Protein AF-A0A8X7SFR4-F1 (afdb_monomer_lite)

Structure (mmCIF, N/CA/C/O backbone):
data_AF-A0A8X7SFR4-F1
#
_entry.id   AF-A0A8X7SFR4-F1
#
loop_
_atom_site.group_PDB
_atom_site.id
_atom_site.type_symbol
_atom_site.label_atom_id
_atom_site.label_alt_id
_atom_site.label_comp_id
_atom_site.label_asym_id
_atom_site.label_entity_id
_atom_site.label_seq_id
_atom_site.pdbx_PDB_ins_code
_atom_site.Cartn_x
_atom_site.Cartn_y
_atom_site.Cartn_z
_atom_site.occupancy
_atom_site.B_iso_or_equiv
_atom_site.auth_seq_id
_atom_site.auth_comp_id
_atom_site.auth_asym_id
_atom_site.auth_atom_id
_atom_site.pdbx_PDB_model_num
ATOM 1 N N . MET A 1 1 ? 8.638 -1.347 -27.113 1.00 60.44 1 MET A N 1
ATOM 2 C CA . MET A 1 1 ? 7.341 -1.446 -26.407 1.00 60.44 1 MET A CA 1
ATOM 3 C C . MET A 1 1 ? 7.424 -2.070 -25.008 1.00 60.44 1 MET A C 1
ATOM 5 O O . MET A 1 1 ? 7.385 -1.303 -24.060 1.00 60.44 1 MET A O 1
ATOM 9 N N . VAL A 1 2 ? 7.580 -3.393 -24.808 1.00 64.50 2 VAL A N 1
ATOM 10 C CA . VAL A 1 2 ? 7.597 -3.980 -23.433 1.00 64.50 2 VAL A CA 1
ATOM 11 C C . VAL A 1 2 ? 8.823 -3.545 -22.612 1.00 64.50 2 VAL A C 1
ATOM 13 O O . VAL A 1 2 ? 8.697 -3.219 -21.434 1.00 64.50 2 VAL A O 1
ATOM 16 N N . PHE A 1 3 ? 9.999 -3.477 -23.242 1.00 70.94 3 PHE A N 1
ATOM 17 C CA . PHE A 1 3 ? 11.233 -3.029 -22.586 1.00 70.94 3 PHE A CA 1
ATOM 18 C C . PHE A 1 3 ? 11.192 -1.551 -22.170 1.00 70.94 3 PHE A C 1
ATOM 20 O O . PHE A 1 3 ? 11.629 -1.218 -21.075 1.00 70.94 3 PHE A O 1
ATOM 27 N N . GLU A 1 4 ? 10.613 -0.681 -23.000 1.00 79.00 4 GLU A N 1
ATOM 28 C CA . GLU A 1 4 ? 10.466 0.749 -22.687 1.00 79.00 4 GLU A CA 1
ATOM 29 C C . GLU A 1 4 ? 9.513 0.964 -21.512 1.00 79.00 4 GLU A C 1
ATOM 31 O O . GLU A 1 4 ? 9.818 1.739 -20.614 1.00 79.00 4 GLU A O 1
ATOM 36 N N . HIS A 1 5 ? 8.393 0.234 -21.470 1.00 81.62 5 HIS A N 1
ATOM 37 C CA . HIS A 1 5 ? 7.454 0.319 -20.352 1.00 81.62 5 HIS A CA 1
ATOM 38 C C . HIS A 1 5 ? 8.096 -0.126 -19.031 1.00 81.62 5 HIS A C 1
ATOM 40 O O . HIS A 1 5 ? 7.887 0.506 -17.998 1.00 81.62 5 HIS A O 1
ATOM 46 N N . LYS A 1 6 ? 8.900 -1.198 -19.058 1.00 88.94 6 LYS A N 1
ATOM 47 C CA . LYS A 1 6 ? 9.616 -1.674 -17.869 1.00 88.94 6 LYS A CA 1
ATOM 48 C C . LYS A 1 6 ? 10.636 -0.644 -17.378 1.00 88.94 6 LYS A C 1
ATOM 50 O O . LYS A 1 6 ? 10.629 -0.318 -16.198 1.00 88.94 6 LYS A O 1
ATOM 55 N N . TYR A 1 7 ? 11.440 -0.095 -18.286 1.00 93.62 7 TYR A N 1
ATOM 56 C CA . TYR A 1 7 ? 12.426 0.933 -17.955 1.00 93.62 7 TYR A CA 1
ATOM 57 C C . TYR A 1 7 ? 11.780 2.197 -17.368 1.00 93.62 7 TYR A C 1
ATOM 59 O O . TYR A 1 7 ? 12.231 2.714 -16.350 1.00 93.62 7 TYR A O 1
ATOM 67 N N . LEU A 1 8 ? 10.687 2.678 -17.970 1.00 94.56 8 LEU A N 1
ATOM 68 C CA . LEU A 1 8 ? 9.964 3.844 -17.459 1.00 94.56 8 LEU A CA 1
ATOM 69 C C . LEU A 1 8 ? 9.376 3.586 -16.068 1.00 94.56 8 LEU A C 1
ATOM 71 O O . LEU A 1 8 ? 9.453 4.458 -15.208 1.00 94.56 8 LEU A O 1
ATOM 75 N N . MET A 1 9 ? 8.828 2.391 -15.831 1.00 95.69 9 MET A N 1
ATOM 76 C CA . MET A 1 9 ? 8.337 2.007 -14.508 1.00 95.69 9 MET A CA 1
ATOM 77 C C . MET A 1 9 ? 9.465 2.000 -13.470 1.00 95.69 9 MET A C 1
ATOM 79 O O . MET A 1 9 ? 9.296 2.568 -12.395 1.00 95.69 9 MET A O 1
ATOM 83 N N . GLU A 1 10 ? 10.616 1.405 -13.792 1.00 96.06 10 GLU A N 1
ATOM 84 C CA . GLU A 1 10 ? 11.795 1.394 -12.914 1.00 96.06 10 GLU A CA 1
ATOM 85 C C . GLU A 1 10 ? 12.229 2.822 -12.560 1.00 96.06 10 GLU A C 1
ATOM 87 O O . GLU A 1 10 ? 12.342 3.149 -11.379 1.00 96.06 10 GLU A O 1
ATOM 92 N N . LEU A 1 11 ? 12.331 3.710 -13.553 1.00 97.31 11 LEU A N 1
ATOM 93 C CA . LEU A 1 11 ? 12.674 5.115 -13.331 1.00 97.31 11 LEU A CA 1
ATOM 94 C C . LEU A 1 11 ? 11.644 5.835 -12.443 1.00 97.31 11 LEU A C 1
ATOM 96 O O . LEU A 1 11 ? 12.010 6.624 -11.570 1.00 97.31 11 LEU A O 1
ATOM 100 N N . CYS A 1 12 ? 10.349 5.575 -12.635 1.00 97.94 12 CYS A N 1
ATOM 101 C CA . CYS A 1 12 ? 9.305 6.136 -11.779 1.00 97.94 12 CYS A CA 1
ATOM 102 C C . CYS A 1 12 ? 9.419 5.643 -10.328 1.00 97.94 12 CYS A C 1
ATOM 104 O O . CYS A 1 12 ? 9.246 6.448 -9.411 1.00 97.94 12 CYS A O 1
ATOM 106 N N . LEU A 1 13 ? 9.722 4.359 -10.111 1.00 97.88 13 LEU A N 1
ATOM 107 C CA . LEU A 1 13 ? 9.921 3.792 -8.774 1.00 97.88 13 LEU A CA 1
ATOM 108 C C . LEU A 1 13 ? 11.170 4.377 -8.094 1.00 97.88 13 LEU A C 1
ATOM 110 O O . LEU A 1 13 ? 11.098 4.764 -6.932 1.00 97.88 13 LEU A O 1
ATOM 114 N N . GLU A 1 14 ? 12.285 4.521 -8.815 1.00 97.44 14 GLU A N 1
ATOM 115 C CA . GLU A 1 14 ? 13.517 5.148 -8.301 1.00 97.44 14 GLU A CA 1
ATOM 116 C C . GLU A 1 14 ? 13.294 6.601 -7.859 1.00 97.44 14 GLU A C 1
ATOM 118 O O . GLU A 1 14 ? 13.869 7.063 -6.873 1.00 97.44 14 GLU A O 1
ATOM 123 N N . ASN A 1 15 ? 12.402 7.314 -8.551 1.00 97.31 15 ASN A N 1
ATOM 124 C CA . ASN A 1 15 ? 12.025 8.688 -8.230 1.00 97.31 15 ASN A CA 1
ATOM 125 C C . ASN A 1 15 ? 10.847 8.781 -7.239 1.00 97.31 15 ASN A C 1
ATOM 127 O O . ASN A 1 15 ? 10.262 9.853 -7.084 1.00 97.31 15 ASN A O 1
ATOM 131 N N . ASN A 1 16 ? 10.496 7.684 -6.555 1.00 97.25 16 ASN A N 1
ATOM 132 C CA . ASN A 1 16 ? 9.407 7.607 -5.575 1.00 97.25 16 ASN A CA 1
ATOM 133 C C . ASN A 1 16 ? 8.055 8.117 -6.105 1.00 97.25 16 ASN A C 1
ATOM 135 O O . ASN A 1 16 ? 7.268 8.715 -5.364 1.00 97.25 16 ASN A O 1
ATOM 139 N N . ASN A 1 17 ? 7.761 7.894 -7.391 1.00 98.38 17 ASN A N 1
ATOM 140 C CA . ASN A 1 17 ? 6.480 8.287 -7.959 1.00 98.38 17 ASN A CA 1
ATOM 141 C C . ASN A 1 17 ? 5.336 7.540 -7.233 1.00 98.38 17 ASN A C 1
ATOM 143 O O . ASN A 1 17 ? 5.302 6.303 -7.244 1.00 98.38 17 ASN A O 1
ATOM 147 N N . PRO A 1 18 ? 4.373 8.257 -6.625 1.00 98.12 18 PRO A N 1
ATOM 148 C CA . PRO A 1 18 ? 3.368 7.622 -5.776 1.00 98.12 18 PRO A CA 1
ATOM 149 C C . PRO A 1 18 ? 2.421 6.685 -6.537 1.00 98.12 18 PRO A C 1
ATOM 151 O O . PRO A 1 18 ? 2.006 5.653 -6.008 1.00 98.12 18 PRO A O 1
ATOM 154 N N . GLU A 1 19 ? 2.084 7.016 -7.782 1.00 98.25 19 GLU A N 1
ATOM 155 C CA . GLU A 1 19 ? 1.202 6.209 -8.626 1.00 98.25 19 GLU A CA 1
ATOM 156 C C . GLU A 1 19 ? 1.909 4.948 -9.143 1.00 98.25 19 GLU A C 1
ATOM 158 O O . GLU A 1 19 ? 1.325 3.865 -9.120 1.00 98.25 19 GLU A O 1
ATOM 163 N N . ALA A 1 20 ? 3.188 5.049 -9.513 1.00 98.31 20 ALA A N 1
ATOM 164 C CA . ALA A 1 20 ? 4.002 3.896 -9.896 1.00 98.31 20 ALA A CA 1
ATOM 165 C C . ALA A 1 20 ? 4.110 2.880 -8.753 1.00 98.31 20 ALA A C 1
ATOM 167 O O . ALA A 1 20 ? 3.889 1.686 -8.951 1.00 98.31 20 ALA A O 1
ATOM 168 N N . HIS A 1 21 ? 4.350 3.357 -7.530 1.00 98.62 21 HIS A N 1
ATOM 169 C CA . HIS A 1 21 ? 4.341 2.511 -6.341 1.00 98.62 21 HIS A CA 1
ATOM 170 C C . HIS A 1 21 ? 2.975 1.862 -6.070 1.00 98.62 21 HIS A C 1
ATOM 172 O O . HIS A 1 21 ? 2.916 0.711 -5.645 1.00 98.62 21 HIS A O 1
ATOM 178 N N . TYR A 1 22 ? 1.865 2.549 -6.344 1.00 98.69 22 TYR A N 1
ATOM 179 C CA . TYR A 1 22 ? 0.536 1.938 -6.251 1.00 98.69 22 TYR A CA 1
ATOM 180 C C . TYR A 1 22 ? 0.359 0.788 -7.251 1.00 98.69 22 TYR A C 1
ATOM 182 O O . TYR A 1 22 ? -0.074 -0.301 -6.866 1.00 98.69 22 TYR A O 1
ATOM 190 N N . ILE A 1 23 ? 0.726 1.016 -8.515 1.00 98.06 23 ILE A N 1
ATOM 191 C CA . ILE A 1 23 ? 0.632 0.013 -9.584 1.00 98.06 23 ILE A CA 1
ATOM 192 C C . ILE A 1 23 ? 1.505 -1.200 -9.251 1.00 98.06 23 ILE A C 1
ATOM 194 O O . ILE A 1 23 ? 1.038 -2.338 -9.318 1.00 98.06 23 ILE A O 1
ATOM 198 N N . GLU A 1 24 ? 2.749 -0.972 -8.829 1.00 98.25 24 GLU A N 1
ATOM 199 C CA . GLU A 1 24 ? 3.652 -2.061 -8.463 1.00 98.25 24 GLU A CA 1
ATOM 200 C C . GLU A 1 24 ? 3.175 -2.801 -7.205 1.00 98.25 24 GLU A C 1
ATOM 202 O O . GLU A 1 24 ? 3.255 -4.027 -7.140 1.00 98.25 24 GLU A O 1
ATOM 207 N N . GLY A 1 25 ? 2.577 -2.098 -6.239 1.00 98.31 25 GLY A N 1
ATOM 208 C CA . GLY A 1 25 ? 1.929 -2.713 -5.081 1.00 98.31 25 GLY A CA 1
ATOM 209 C C . GLY A 1 25 ? 0.822 -3.701 -5.470 1.00 98.31 25 GLY A C 1
ATOM 210 O O . GLY A 1 25 ? 0.782 -4.821 -4.957 1.00 98.31 25 GLY A O 1
ATOM 211 N N . ILE A 1 26 ? -0.037 -3.331 -6.426 1.00 98.31 26 ILE A N 1
ATOM 212 C CA . ILE A 1 26 ? -1.067 -4.223 -6.990 1.00 98.31 26 ILE A CA 1
ATOM 213 C C . ILE A 1 26 ? -0.420 -5.425 -7.680 1.00 98.31 26 ILE A C 1
ATOM 215 O O . ILE A 1 26 ? -0.827 -6.563 -7.434 1.00 98.31 26 ILE A O 1
ATOM 219 N N . ASN A 1 27 ? 0.601 -5.190 -8.509 1.00 97.56 27 ASN A N 1
ATOM 220 C CA . ASN A 1 27 ? 1.315 -6.257 -9.207 1.00 97.56 27 ASN A CA 1
ATOM 221 C C . ASN A 1 27 ? 1.900 -7.277 -8.231 1.00 97.56 27 ASN A C 1
ATOM 223 O O . ASN A 1 27 ? 1.732 -8.485 -8.409 1.00 97.56 27 ASN A O 1
ATOM 227 N N . GLN A 1 28 ? 2.573 -6.805 -7.184 1.00 98.25 28 GLN A N 1
ATOM 228 C CA . GLN A 1 28 ? 3.176 -7.670 -6.178 1.00 98.25 28 GLN A CA 1
ATOM 229 C C . GLN A 1 28 ? 2.115 -8.462 -5.409 1.00 98.25 28 GLN A C 1
ATOM 231 O O . GLN A 1 28 ? 2.293 -9.661 -5.200 1.00 98.25 28 GLN A O 1
ATOM 236 N N . TYR A 1 29 ? 0.989 -7.840 -5.045 1.00 97.62 29 TYR A N 1
ATOM 237 C CA . TYR A 1 29 ? -0.049 -8.509 -4.262 1.00 97.62 29 TYR A CA 1
ATOM 238 C C . TYR A 1 29 ? -0.810 -9.564 -5.074 1.00 97.62 29 TYR A C 1
ATOM 240 O O . TYR A 1 29 ? -0.884 -10.719 -4.664 1.00 97.62 29 TYR A O 1
ATOM 248 N N . PHE A 1 30 ? -1.370 -9.179 -6.225 1.00 95.44 30 PHE A N 1
ATOM 249 C CA . PHE A 1 30 ? -2.328 -10.016 -6.955 1.00 95.44 30 PHE A CA 1
ATOM 250 C C . PHE A 1 30 ? -1.680 -10.966 -7.960 1.00 95.44 30 PHE A C 1
ATOM 252 O O . PHE A 1 30 ? -2.190 -12.063 -8.164 1.00 95.44 30 PHE A O 1
ATOM 259 N N . PHE A 1 31 ? -0.572 -10.566 -8.587 1.00 96.31 31 PHE A N 1
ATOM 260 C CA . PHE A 1 31 ? 0.046 -11.359 -9.654 1.00 96.31 31 PHE A CA 1
ATOM 261 C C . PHE A 1 31 ? 1.253 -12.153 -9.162 1.00 96.31 31 PHE A C 1
ATOM 263 O O . PHE A 1 31 ? 1.450 -13.289 -9.582 1.00 96.31 31 PHE A O 1
ATOM 270 N N . HIS A 1 32 ? 2.036 -11.587 -8.241 1.00 96.31 32 HIS A N 1
ATOM 271 C CA . HIS A 1 32 ? 3.232 -12.248 -7.708 1.00 96.31 32 HIS A CA 1
ATOM 272 C C . HIS A 1 32 ? 3.011 -12.910 -6.344 1.00 96.31 32 HIS A C 1
ATOM 274 O O . HIS A 1 32 ? 3.912 -13.585 -5.853 1.00 96.31 32 HIS A O 1
ATOM 280 N N . SER A 1 33 ? 1.832 -12.737 -5.730 1.00 96.19 33 SER A N 1
ATOM 281 C CA . SER A 1 33 ? 1.514 -13.272 -4.396 1.00 96.19 33 SER A CA 1
ATOM 282 C C . SER A 1 33 ? 2.559 -12.900 -3.330 1.00 96.19 33 SER A C 1
ATOM 284 O O . SER A 1 33 ? 2.890 -13.701 -2.457 1.00 96.19 33 SER A O 1
ATOM 286 N N . ASN A 1 34 ? 3.093 -11.676 -3.401 1.00 97.75 34 ASN A N 1
ATOM 287 C CA . ASN A 1 34 ? 4.112 -11.145 -2.497 1.00 97.75 34 ASN A CA 1
ATOM 288 C C . ASN A 1 34 ? 3.546 -9.987 -1.649 1.00 97.75 34 ASN A C 1
ATOM 290 O O . ASN A 1 34 ? 3.770 -8.810 -1.957 1.00 97.75 34 ASN A O 1
ATOM 294 N N . PRO A 1 35 ? 2.800 -10.291 -0.570 1.00 95.69 35 PRO A N 1
ATOM 295 C CA . PRO A 1 35 ? 2.112 -9.279 0.230 1.00 95.69 35 PRO A CA 1
ATOM 296 C C . PRO A 1 35 ? 3.069 -8.345 0.980 1.00 95.69 35 PRO A C 1
ATOM 298 O O . PRO A 1 35 ? 2.744 -7.175 1.173 1.00 95.69 35 PRO A O 1
ATOM 301 N N . SER A 1 36 ? 4.252 -8.826 1.373 1.00 96.75 36 SER A N 1
ATOM 302 C CA . SER A 1 36 ? 5.254 -8.007 2.063 1.00 96.75 36 SER A CA 1
ATOM 303 C C . SER A 1 36 ? 5.774 -6.892 1.158 1.00 96.75 36 SER A C 1
ATOM 305 O O . SER A 1 36 ? 5.728 -5.722 1.536 1.00 96.75 36 SER A O 1
ATOM 307 N N . LYS A 1 37 ? 6.192 -7.238 -0.067 1.00 97.94 37 LYS A N 1
ATOM 308 C CA . LYS A 1 37 ? 6.679 -6.257 -1.045 1.00 97.94 37 LYS A CA 1
ATOM 309 C C . LYS A 1 37 ? 5.558 -5.353 -1.562 1.00 97.94 37 LYS A C 1
ATOM 311 O O . LYS A 1 37 ? 5.772 -4.167 -1.795 1.00 97.94 37 LYS A O 1
ATOM 316 N N . ALA A 1 38 ? 4.344 -5.889 -1.686 1.00 98.25 38 ALA A N 1
ATOM 317 C CA . ALA A 1 38 ? 3.173 -5.084 -2.006 1.00 98.25 38 ALA A CA 1
ATOM 318 C C . ALA A 1 38 ? 2.930 -3.984 -0.965 1.00 98.25 38 ALA A C 1
ATOM 320 O O . ALA A 1 38 ? 2.765 -2.822 -1.329 1.00 98.25 38 ALA A O 1
ATOM 321 N N . LEU A 1 39 ? 2.943 -4.334 0.327 1.00 98.31 39 LEU A N 1
ATOM 322 C CA . LEU A 1 39 ? 2.76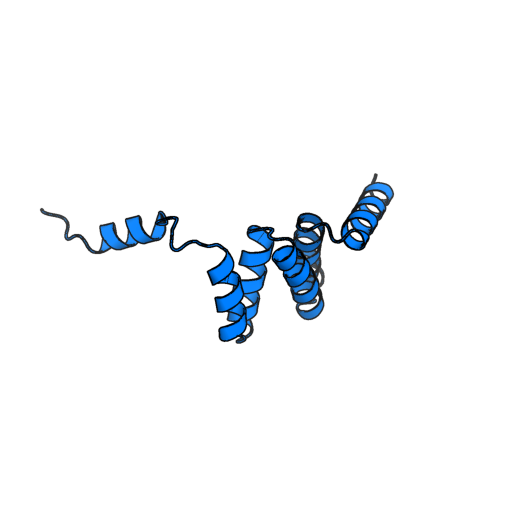7 -3.365 1.409 1.00 98.31 39 LEU A CA 1
ATOM 323 C C . LEU A 1 39 ? 3.891 -2.328 1.446 1.00 98.31 39 LEU A C 1
ATOM 325 O O . LEU A 1 39 ? 3.609 -1.163 1.702 1.00 98.31 39 LEU A O 1
ATOM 329 N N . GLU A 1 40 ? 5.135 -2.713 1.162 1.00 98.25 40 GLU A N 1
ATOM 330 C CA . GLU A 1 40 ? 6.248 -1.766 1.043 1.00 98.25 40 GLU A CA 1
ATOM 331 C C . GLU A 1 40 ? 5.948 -0.689 -0.007 1.00 98.25 40 GLU A C 1
ATOM 333 O O . GLU A 1 40 ? 5.890 0.497 0.321 1.00 98.25 40 GLU A O 1
ATOM 338 N N . HIS A 1 41 ? 5.638 -1.086 -1.243 1.00 98.69 41 HIS A N 1
ATOM 339 C CA . HIS A 1 41 ? 5.294 -0.128 -2.292 1.00 98.69 41 HIS A CA 1
ATOM 340 C C . HIS A 1 41 ? 4.037 0.687 -1.958 1.00 98.69 41 HIS A C 1
ATOM 342 O O . HIS A 1 41 ? 4.021 1.901 -2.145 1.00 98.69 41 HIS A O 1
ATOM 348 N N . LEU A 1 42 ? 2.996 0.076 -1.390 1.00 98.56 42 LEU A N 1
ATOM 349 C CA . LEU A 1 42 ? 1.788 0.812 -1.010 1.00 98.56 42 LEU A CA 1
ATOM 350 C C . LEU A 1 42 ? 2.045 1.846 0.096 1.00 98.56 42 LEU A C 1
ATOM 352 O O . LEU A 1 42 ? 1.431 2.912 0.072 1.00 98.56 42 LEU A O 1
ATOM 356 N N . ARG A 1 43 ? 2.989 1.596 1.013 1.00 98.44 43 ARG A N 1
ATOM 357 C CA . ARG A 1 43 ? 3.441 2.598 1.990 1.00 98.44 43 ARG A CA 1
ATOM 358 C C . ARG A 1 43 ? 4.164 3.764 1.314 1.00 98.44 43 ARG A C 1
ATOM 360 O O . ARG A 1 43 ? 3.886 4.906 1.669 1.00 98.44 43 ARG A O 1
ATOM 367 N N . HIS A 1 44 ? 5.015 3.513 0.314 1.00 98.50 44 HIS A N 1
ATOM 368 C CA . HIS A 1 44 ? 5.623 4.584 -0.494 1.00 98.50 44 HIS A CA 1
ATOM 369 C C . HIS A 1 44 ? 4.563 5.409 -1.241 1.00 98.50 44 HIS A C 1
ATOM 371 O O . HIS A 1 44 ? 4.589 6.638 -1.206 1.00 98.50 44 HIS A O 1
ATOM 377 N N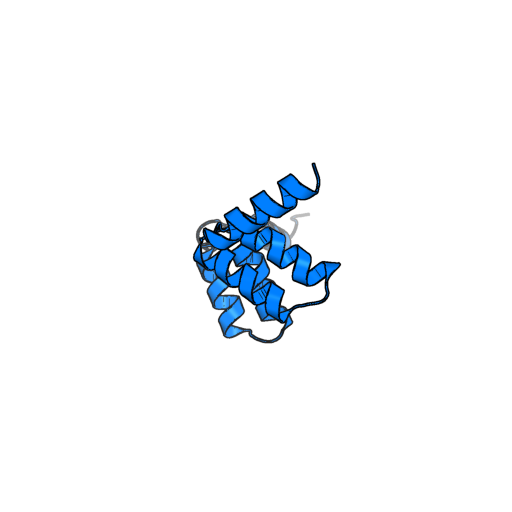 . SER A 1 45 ? 3.578 4.744 -1.848 1.00 98.44 45 SER A N 1
ATOM 378 C CA . SER A 1 45 ? 2.450 5.407 -2.511 1.00 98.44 45 SER A CA 1
ATOM 379 C C . SER A 1 45 ? 1.654 6.300 -1.550 1.00 98.44 45 SER A C 1
ATOM 381 O O 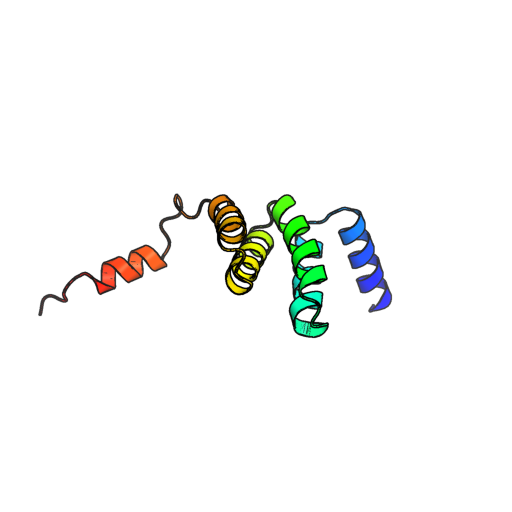. SER A 1 45 ? 1.357 7.458 -1.854 1.00 98.44 45 SER A O 1
ATOM 383 N N . ALA A 1 46 ? 1.374 5.788 -0.350 1.00 97.50 46 ALA A N 1
ATOM 384 C CA . ALA A 1 46 ? 0.672 6.521 0.693 1.00 97.50 46 ALA A CA 1
ATOM 385 C C . ALA A 1 46 ? 1.491 7.695 1.254 1.00 97.50 46 ALA A C 1
ATOM 387 O O . ALA A 1 46 ? 0.945 8.773 1.487 1.00 97.50 46 ALA A O 1
ATOM 388 N N . HIS A 1 47 ? 2.807 7.525 1.421 1.00 96.88 47 HIS A N 1
ATOM 389 C CA . HIS A 1 47 ? 3.721 8.607 1.796 1.00 96.88 47 HIS A CA 1
ATOM 390 C C . HIS A 1 47 ? 3.688 9.749 0.771 1.00 96.88 47 HIS A C 1
ATOM 392 O O . HIS A 1 47 ? 3.655 10.923 1.135 1.00 96.88 47 HIS A O 1
ATOM 398 N N . GLY A 1 48 ? 3.591 9.393 -0.509 1.00 95.88 48 GLY A N 1
ATOM 399 C CA . GLY A 1 48 ? 3.366 10.311 -1.619 1.00 95.88 48 GLY A CA 1
ATOM 400 C C . GLY A 1 48 ? 1.965 10.927 -1.705 1.00 95.88 48 GLY A C 1
ATOM 401 O O . GLY A 1 48 ? 1.683 11.630 -2.672 1.00 95.88 48 GLY A O 1
ATOM 402 N N . LYS A 1 49 ? 1.088 10.672 -0.722 1.00 94.12 49 LYS A N 1
ATOM 403 C CA . LYS A 1 49 ? -0.302 11.155 -0.654 1.00 94.12 49 LYS A CA 1
ATOM 404 C C . LYS A 1 49 ? -1.156 10.756 -1.863 1.00 94.12 49 LYS A C 1
ATOM 406 O O . LYS A 1 49 ? -2.034 11.506 -2.278 1.00 94.12 49 LYS A O 1
ATOM 411 N N . TYR A 1 50 ? -0.912 9.580 -2.439 1.00 96.50 50 TYR A N 1
ATOM 412 C CA . TYR A 1 50 ? -1.778 9.050 -3.488 1.00 96.50 50 TYR A CA 1
ATOM 413 C C . TYR A 1 50 ? -2.949 8.288 -2.869 1.00 96.50 50 TYR A C 1
ATOM 415 O O . TYR A 1 50 ? -2.782 7.174 -2.370 1.00 96.50 50 TYR A O 1
ATOM 423 N N . ASP A 1 51 ? -4.146 8.876 -2.915 1.00 95.25 51 ASP A N 1
ATOM 424 C CA . ASP A 1 51 ? -5.320 8.399 -2.172 1.00 95.25 51 ASP A CA 1
ATOM 425 C C . ASP A 1 51 ? -5.646 6.918 -2.393 1.00 95.25 51 ASP A C 1
ATOM 427 O O . ASP A 1 51 ? -5.964 6.199 -1.445 1.00 95.25 51 ASP A O 1
ATOM 431 N N . LYS A 1 52 ? -5.531 6.422 -3.633 1.00 96.88 52 LYS A N 1
ATOM 432 C CA . LYS A 1 52 ? -5.785 5.003 -3.940 1.00 96.88 52 LYS A CA 1
ATOM 433 C C . LYS A 1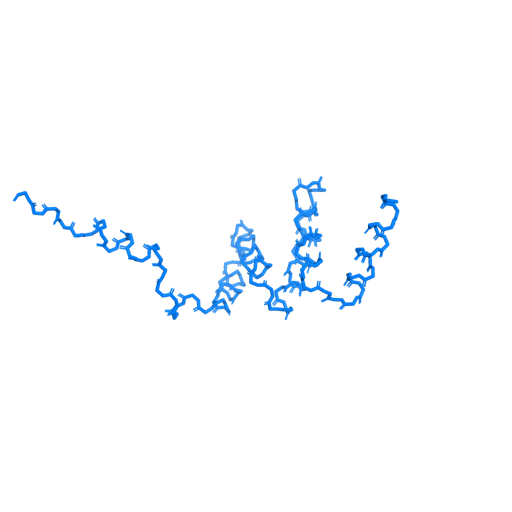 52 ? -4.750 4.082 -3.289 1.00 96.88 52 LYS A C 1
ATOM 435 O O . LYS A 1 52 ? -5.107 3.002 -2.820 1.00 96.88 52 LYS A O 1
ATOM 440 N N . GLY A 1 53 ? -3.490 4.515 -3.248 1.00 97.81 53 GLY A N 1
ATOM 441 C CA . GLY A 1 53 ? -2.402 3.805 -2.579 1.00 97.81 53 GLY A CA 1
ATOM 442 C C . GLY A 1 53 ? -2.591 3.782 -1.070 1.00 97.81 53 GLY A C 1
ATOM 443 O O . GLY A 1 53 ? -2.554 2.712 -0.468 1.00 97.81 53 GLY A O 1
ATOM 444 N N . THR A 1 54 ? -2.906 4.934 -0.479 1.00 97.50 54 THR A N 1
ATOM 445 C CA . THR A 1 54 ? -3.257 5.069 0.941 1.00 97.50 54 THR A CA 1
ATOM 446 C C . THR A 1 54 ? -4.442 4.182 1.321 1.00 97.50 54 THR A C 1
ATOM 448 O O . THR A 1 54 ? -4.373 3.448 2.308 1.00 97.50 54 THR A O 1
ATOM 451 N N . TYR A 1 55 ? -5.510 4.195 0.517 1.00 97.06 55 TYR A N 1
ATOM 452 C CA . TYR A 1 55 ? -6.695 3.370 0.737 1.00 97.06 55 TYR A CA 1
ATOM 453 C C . TYR A 1 55 ? -6.360 1.880 0.733 1.00 97.06 55 TYR A C 1
ATOM 455 O O . TYR A 1 55 ? -6.674 1.170 1.690 1.00 97.06 55 TYR A O 1
ATOM 463 N N . LEU A 1 56 ? -5.697 1.409 -0.327 1.00 98.00 56 LEU A N 1
ATOM 464 C CA . LEU A 1 56 ? -5.363 -0.004 -0.468 1.00 98.00 56 LEU A CA 1
ATOM 465 C C . LEU A 1 56 ? -4.374 -0.458 0.615 1.00 98.00 56 LEU A C 1
ATOM 467 O O . LEU A 1 56 ? -4.566 -1.528 1.189 1.00 98.00 56 LEU A O 1
ATOM 471 N N . CYS A 1 57 ? -3.377 0.368 0.955 1.00 98.19 57 CYS A N 1
ATOM 472 C CA . CYS A 1 57 ? -2.465 0.126 2.077 1.00 98.19 57 CYS A CA 1
ATOM 473 C C . CYS A 1 57 ? -3.243 -0.090 3.382 1.00 98.19 57 CYS A C 1
ATOM 475 O O . CYS A 1 57 ? -3.078 -1.112 4.052 1.00 98.19 57 CYS A O 1
ATOM 477 N N . GLY A 1 58 ? -4.145 0.843 3.708 1.00 97.56 58 GLY A N 1
ATOM 478 C CA . GLY A 1 58 ? -4.979 0.776 4.902 1.00 97.56 58 GLY A CA 1
ATOM 479 C C . GLY A 1 58 ? -5.818 -0.500 4.951 1.00 97.56 58 GLY A C 1
ATOM 480 O O . GLY A 1 58 ? -5.771 -1.223 5.944 1.00 97.56 58 GLY A O 1
ATOM 481 N N . VAL A 1 59 ? -6.532 -0.823 3.867 1.00 97.50 59 VAL A N 1
ATOM 482 C CA . VAL A 1 59 ? -7.370 -2.033 3.776 1.00 97.50 59 VAL A CA 1
ATOM 483 C C . VAL A 1 59 ? -6.547 -3.308 3.960 1.00 97.50 59 VAL A C 1
ATOM 485 O O . VAL A 1 59 ? -6.924 -4.157 4.766 1.00 97.50 59 VAL A O 1
ATOM 488 N N . LEU A 1 60 ? -5.407 -3.442 3.276 1.00 97.75 60 LEU A N 1
ATOM 489 C CA . LEU A 1 60 ? -4.571 -4.640 3.389 1.00 97.75 60 LEU A CA 1
ATOM 490 C C . LEU A 1 60 ? -3.974 -4.806 4.790 1.00 97.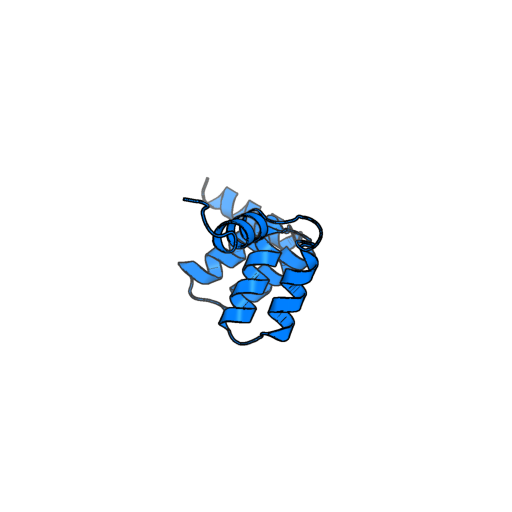75 60 LEU A C 1
ATOM 492 O O . LEU A 1 60 ? -3.924 -5.921 5.307 1.00 97.75 60 LEU A O 1
ATOM 496 N N . LEU A 1 61 ? -3.576 -3.710 5.443 1.00 97.75 61 LEU A N 1
ATOM 497 C CA . LEU A 1 61 ? -3.129 -3.746 6.836 1.00 97.75 61 LEU A CA 1
ATOM 498 C C . LEU A 1 61 ? -4.245 -4.218 7.776 1.00 97.75 61 LEU A C 1
ATOM 500 O O . LEU A 1 61 ? -3.984 -5.042 8.651 1.00 97.75 61 LEU A O 1
ATOM 504 N N . LEU A 1 62 ? -5.485 -3.759 7.576 1.00 97.12 62 LEU A N 1
ATOM 505 C CA . LEU A 1 62 ? -6.636 -4.240 8.347 1.00 97.12 62 LEU A CA 1
ATOM 506 C C . LEU A 1 62 ? -6.874 -5.741 8.132 1.00 97.12 62 LEU A C 1
ATOM 508 O O . LEU A 1 62 ? -7.041 -6.471 9.108 1.00 97.12 62 LEU A O 1
ATOM 512 N N . CYS A 1 63 ? -6.850 -6.207 6.880 1.00 95.38 63 CYS A N 1
ATOM 513 C CA . CYS A 1 63 ? -7.014 -7.624 6.541 1.00 95.38 63 CYS A CA 1
ATOM 514 C C . CYS A 1 63 ? -5.916 -8.508 7.150 1.00 95.38 63 CYS A C 1
ATOM 516 O O . CYS A 1 63 ? -6.195 -9.633 7.550 1.00 95.38 63 CYS A O 1
ATOM 518 N N . ASN A 1 64 ? -4.695 -7.985 7.282 1.00 93.75 64 ASN A N 1
ATOM 519 C CA . ASN A 1 64 ? -3.571 -8.684 7.906 1.00 93.75 64 ASN A CA 1
ATOM 520 C C . ASN A 1 64 ? -3.558 -8.589 9.445 1.00 93.75 64 ASN A C 1
ATOM 522 O O . ASN A 1 64 ? -2.607 -9.040 10.077 1.00 93.75 64 ASN A O 1
ATOM 526 N N . GLY A 1 65 ? -4.577 -7.984 10.066 1.00 95.25 65 GLY A N 1
ATOM 527 C CA . GLY A 1 65 ? 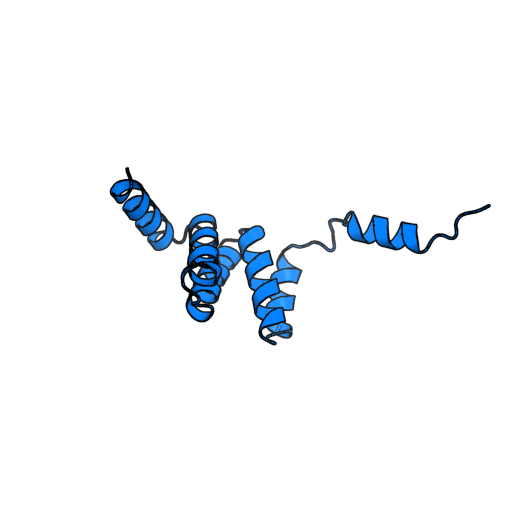-4.670 -7.841 11.523 1.00 95.25 65 GLY A CA 1
ATOM 528 C C . GLY A 1 65 ? -3.900 -6.649 12.106 1.00 95.25 65 GLY A C 1
ATOM 529 O O . GLY A 1 65 ? -3.968 -6.409 13.312 1.00 95.25 65 GLY A O 1
ATOM 530 N N . ASN A 1 66 ? -3.242 -5.831 11.278 1.00 96.62 66 ASN A N 1
ATOM 531 C CA . ASN A 1 66 ? -2.561 -4.597 11.691 1.00 96.62 66 ASN A CA 1
ATOM 532 C C . ASN A 1 66 ? -3.566 -3.445 11.851 1.00 96.62 66 ASN A C 1
ATOM 534 O O . ASN A 1 66 ? -3.487 -2.409 11.188 1.00 96.62 66 ASN A O 1
ATOM 538 N N . ILE A 1 67 ? -4.538 -3.628 12.753 1.00 94.75 67 ILE A N 1
ATOM 539 C CA . ILE A 1 67 ? -5.733 -2.778 12.851 1.00 94.75 67 ILE A CA 1
ATOM 540 C C . ILE A 1 67 ? -5.390 -1.306 13.113 1.00 94.75 67 ILE A C 1
ATOM 542 O O . ILE A 1 67 ? -5.969 -0.414 12.496 1.00 94.75 67 ILE A O 1
ATOM 546 N N . LYS A 1 68 ? -4.451 -1.039 14.030 1.00 96.62 68 LYS A N 1
ATOM 547 C CA . LYS A 1 68 ? -4.056 0.329 14.399 1.00 96.62 68 LYS A CA 1
ATOM 548 C C . LYS A 1 68 ? -3.394 1.060 13.230 1.00 96.62 68 LYS A C 1
ATOM 550 O O . LYS A 1 68 ? -3.762 2.190 12.934 1.00 96.62 68 LYS A O 1
ATOM 555 N N . GLU A 1 69 ? -2.443 0.409 12.565 1.00 96.25 69 GLU A N 1
ATOM 556 C CA . GLU A 1 69 ? -1.726 1.000 11.432 1.00 96.25 69 GLU A CA 1
ATOM 557 C C . GLU A 1 69 ? -2.667 1.225 10.243 1.00 96.25 69 GLU A C 1
ATOM 559 O O . GLU A 1 69 ? -2.688 2.315 9.677 1.00 96.25 69 GLU A O 1
ATOM 564 N N . GLY A 1 70 ? -3.509 0.238 9.919 1.00 96.75 70 GLY A N 1
ATOM 565 C CA . GLY A 1 70 ? -4.481 0.357 8.835 1.00 96.75 70 GLY A CA 1
ATOM 566 C C . GLY A 1 70 ? -5.457 1.517 9.043 1.00 96.75 70 GLY A C 1
ATOM 567 O O . GLY A 1 70 ? -5.675 2.305 8.126 1.00 96.75 70 GLY A O 1
ATOM 568 N N . LYS A 1 71 ? -5.985 1.687 10.265 1.00 94.62 71 LYS A N 1
ATOM 569 C CA . LYS A 1 71 ? -6.838 2.839 10.608 1.00 94.62 71 LYS A CA 1
ATOM 570 C C . LYS A 1 71 ? -6.114 4.170 10.435 1.00 94.62 71 LYS A C 1
ATOM 572 O O . LYS A 1 71 ? -6.695 5.076 9.850 1.00 94.62 71 LYS A O 1
ATOM 577 N N . ASN A 1 72 ? -4.856 4.265 10.872 1.00 94.81 72 ASN A N 1
ATOM 578 C CA . ASN A 1 72 ? -4.075 5.493 10.726 1.00 94.81 72 ASN A CA 1
ATOM 579 C C . ASN A 1 72 ? -3.946 5.915 9.257 1.00 94.81 72 ASN A C 1
ATOM 581 O O . ASN A 1 72 ? -4.123 7.091 8.967 1.00 94.81 72 ASN A O 1
ATOM 585 N N . TYR A 1 73 ? -3.685 4.978 8.336 1.00 95.06 73 TYR A N 1
ATOM 586 C CA . TYR A 1 73 ? -3.661 5.281 6.898 1.00 95.06 73 TYR A CA 1
ATOM 587 C C . TYR A 1 73 ? -5.023 5.750 6.384 1.00 95.06 73 TYR A C 1
ATOM 589 O O . TYR A 1 73 ? -5.094 6.713 5.635 1.00 95.06 73 TYR A O 1
ATOM 597 N N . LEU A 1 74 ? -6.119 5.103 6.783 1.00 92.88 74 LEU A N 1
ATOM 598 C CA . LEU A 1 74 ? -7.450 5.508 6.320 1.00 92.88 74 LEU A CA 1
ATOM 599 C C . LEU A 1 74 ? -7.890 6.866 6.884 1.00 92.88 74 LEU A C 1
ATOM 601 O O . LEU A 1 74 ? -8.586 7.612 6.201 1.00 92.88 74 LEU A O 1
ATOM 605 N N . ASP A 1 75 ? -7.472 7.210 8.102 1.00 91.12 75 ASP A N 1
ATOM 606 C CA . ASP A 1 75 ? -7.762 8.510 8.706 1.00 91.12 75 ASP A CA 1
ATOM 607 C C . ASP A 1 75 ? -7.072 9.674 7.966 1.00 91.12 75 ASP A C 1
ATOM 609 O O . ASP A 1 75 ? -7.585 10.792 8.019 1.00 91.12 75 ASP A O 1
ATOM 613 N N . THR A 1 76 ? -5.968 9.445 7.235 1.00 90.44 76 THR A N 1
ATOM 614 C CA . THR A 1 76 ? -5.302 10.515 6.459 1.00 90.44 76 THR A CA 1
ATOM 615 C C . THR A 1 76 ? -6.049 10.913 5.191 1.00 90.44 76 THR A C 1
ATOM 617 O O . THR A 1 76 ? -5.782 11.982 4.649 1.00 90.44 76 THR A O 1
ATOM 620 N N . LEU A 1 77 ? -7.000 10.095 4.733 1.00 87.12 77 LEU A N 1
ATOM 621 C CA . LEU A 1 77 ? -7.806 10.378 3.542 1.00 87.12 77 LEU A CA 1
ATOM 622 C C . LEU A 1 77 ? -8.925 11.400 3.792 1.00 87.12 77 LEU A C 1
ATOM 624 O O . LEU A 1 77 ? -9.720 11.680 2.898 1.00 87.12 77 LEU A O 1
ATOM 628 N N . ASP A 1 78 ? -9.023 11.914 5.019 1.00 76.25 78 ASP A N 1
ATOM 629 C CA . ASP A 1 78 ? -9.944 12.974 5.433 1.00 76.25 78 ASP A CA 1
ATOM 630 C C . ASP A 1 78 ? -11.422 12.744 5.049 1.00 76.25 78 ASP A C 1
ATOM 632 O O . ASP A 1 78 ? -12.235 13.661 4.898 1.00 76.25 78 ASP A O 1
ATOM 636 N N . TRP A 1 79 ? -11.834 11.476 4.943 1.00 67.88 79 TRP A N 1
ATOM 637 C CA . TRP A 1 79 ? -13.204 11.094 4.581 1.00 67.88 79 TRP A CA 1
ATOM 638 C C . TRP A 1 79 ? -14.265 11.575 5.576 1.00 67.88 79 TRP A C 1
ATOM 640 O O . TRP A 1 79 ? -15.457 11.519 5.287 1.00 67.88 79 TRP A O 1
ATOM 650 N N . LYS A 1 80 ? -13.861 12.033 6.764 1.00 57.56 80 LYS A N 1
ATOM 651 C CA . LYS A 1 80 ? -14.775 12.586 7.772 1.00 57.56 80 LYS A CA 1
ATOM 652 C C . LYS A 1 80 ? -15.363 13.929 7.331 1.00 57.56 80 LYS A C 1
ATOM 654 O O . LYS A 1 80 ? -16.500 14.221 7.696 1.00 57.56 80 LYS A O 1
ATOM 659 N N . HIS A 1 81 ? -14.644 14.698 6.510 1.00 56.56 81 HIS A N 1
ATOM 660 C CA . HIS A 1 81 ? -15.126 15.969 5.961 1.00 56.56 81 HIS A CA 1
ATOM 661 C C . HIS A 1 81 ? -15.933 15.785 4.672 1.00 56.56 81 HIS A C 1
ATOM 663 O O . HIS A 1 81 ? -16.842 16.564 4.384 1.00 56.56 81 HIS A O 1
ATOM 669 N N . THR A 1 82 ? -15.682 14.699 3.940 1.00 55.00 82 THR A N 1
ATOM 670 C CA . THR A 1 82 ? -16.465 14.325 2.760 1.00 55.00 82 THR A CA 1
ATOM 671 C C . THR A 1 82 ? -17.568 13.367 3.191 1.00 55.00 82 THR A C 1
ATOM 673 O O . THR A 1 82 ? -17.380 12.154 3.168 1.00 55.00 82 THR A O 1
ATOM 676 N N . VAL A 1 83 ? -18.719 13.894 3.632 1.00 54.50 83 VAL A N 1
ATOM 677 C CA . VAL A 1 83 ? -19.898 13.087 4.003 1.00 54.50 83 VAL A CA 1
ATOM 678 C C . VAL A 1 83 ? -20.202 12.101 2.874 1.00 54.50 83 VAL A C 1
ATOM 680 O O . VAL A 1 83 ? -20.779 12.462 1.852 1.00 54.50 83 VAL A O 1
ATOM 683 N N . SER A 1 84 ? -19.767 10.853 3.037 1.00 60.25 84 SER A N 1
ATOM 684 C CA . SER A 1 84 ? -19.780 9.907 1.932 1.00 60.25 84 SER A CA 1
ATOM 685 C C . SER A 1 84 ? -21.212 9.527 1.570 1.00 60.25 84 SER A C 1
ATOM 687 O O . SER A 1 84 ? -22.118 9.480 2.412 1.00 60.25 84 SER A O 1
ATOM 689 N N . THR A 1 85 ? -21.417 9.187 0.301 1.00 57.84 85 THR A N 1
ATOM 690 C CA . THR A 1 85 ? -22.655 8.592 -0.213 1.00 57.84 85 THR A CA 1
ATOM 691 C C . THR A 1 85 ? -23.104 7.403 0.644 1.00 57.84 85 THR A C 1
ATOM 693 O O . THR A 1 85 ? -24.299 7.204 0.824 1.00 57.84 85 THR A O 1
ATOM 696 N N . SER A 1 86 ? -22.157 6.674 1.252 1.00 56.62 86 SER A N 1
ATOM 697 C CA . SER A 1 86 ? -22.416 5.590 2.206 1.00 56.62 86 SER A CA 1
ATOM 698 C C . SER A 1 86 ? -23.124 6.073 3.478 1.00 56.62 86 SER A C 1
ATOM 700 O O . SER A 1 86 ? -24.159 5.515 3.834 1.00 56.62 86 SER A O 1
ATOM 702 N N . ASN A 1 87 ? -22.675 7.169 4.106 1.00 62.94 87 ASN A N 1
ATOM 703 C CA . ASN A 1 87 ? -23.383 7.774 5.243 1.00 62.94 87 ASN A CA 1
ATOM 704 C C . ASN A 1 87 ? -24.787 8.263 4.853 1.00 62.94 87 ASN A C 1
ATOM 706 O O . ASN A 1 87 ? -25.731 8.120 5.631 1.00 62.94 87 ASN A O 1
ATOM 710 N N . SER A 1 88 ? -24.952 8.801 3.641 1.00 62.22 88 SER A N 1
ATOM 711 C CA . SER A 1 88 ? -26.278 9.157 3.118 1.00 62.22 88 SER A CA 1
ATOM 712 C C . SER A 1 88 ? -27.170 7.931 2.889 1.00 62.22 88 SER A C 1
ATOM 714 O O . SER A 1 88 ? -28.342 7.958 3.259 1.00 62.22 88 SER A O 1
ATOM 716 N N . CYS A 1 89 ? -26.643 6.842 2.324 1.00 63.28 89 CYS A N 1
ATOM 717 C CA . CYS A 1 89 ? -27.375 5.587 2.137 1.00 63.28 89 CYS A CA 1
ATOM 718 C C . CYS A 1 89 ? -27.751 4.945 3.477 1.00 63.28 89 CYS A C 1
ATOM 720 O O . CYS A 1 89 ? -28.901 4.559 3.658 1.00 63.28 89 CYS A O 1
ATOM 722 N N . TRP A 1 90 ? -26.828 4.915 4.439 1.00 65.00 90 TRP A N 1
ATOM 723 C CA . TRP A 1 90 ? -27.056 4.395 5.787 1.00 65.00 90 TRP A CA 1
ATOM 724 C C . TRP A 1 90 ? -28.147 5.174 6.533 1.00 65.00 90 TRP A C 1
ATOM 726 O O . TRP A 1 90 ? -29.046 4.587 7.136 1.00 65.00 90 TRP A O 1
ATOM 736 N N . ARG A 1 91 ? -28.147 6.510 6.426 1.00 72.38 91 ARG A N 1
ATOM 737 C CA . ARG A 1 91 ? -29.229 7.349 6.969 1.00 72.38 91 ARG A CA 1
ATOM 738 C C . ARG A 1 91 ? -30.574 7.064 6.297 1.00 72.38 91 ARG A C 1
ATOM 740 O O . ARG A 1 91 ? -31.586 6.985 6.989 1.00 72.38 91 ARG A O 1
ATOM 747 N N . LYS A 1 92 ? -30.592 6.856 4.973 1.00 72.62 92 LYS A N 1
ATOM 748 C CA . LYS A 1 92 ? -31.808 6.492 4.221 1.00 72.62 92 LYS A CA 1
ATOM 749 C C . LYS A 1 92 ? -32.360 5.123 4.621 1.00 72.62 92 LYS A C 1
ATOM 751 O O . LYS A 1 92 ? -33.572 4.958 4.661 1.00 72.62 92 LYS A O 1
ATOM 756 N N . THR A 1 93 ? -31.505 4.156 4.951 1.00 68.62 93 THR A N 1
ATOM 757 C CA . THR A 1 93 ? -31.954 2.839 5.437 1.00 68.62 93 THR A CA 1
ATOM 758 C C . THR A 1 93 ? -32.501 2.876 6.863 1.00 68.62 93 THR A C 1
ATOM 760 O O . THR A 1 93 ? -33.256 1.989 7.242 1.00 68.62 93 THR A O 1
ATOM 763 N N . GLN A 1 94 ? -32.155 3.901 7.648 1.00 68.94 94 GLN A N 1
ATOM 764 C CA . GLN A 1 94 ? -32.683 4.107 9.002 1.00 68.94 94 GLN A CA 1
ATOM 765 C C . GLN A 1 94 ? -33.981 4.916 9.037 1.00 68.94 94 GLN A C 1
ATOM 767 O O . GLN A 1 94 ? -34.631 4.977 10.078 1.00 68.94 94 GLN A O 1
ATOM 772 N N . THR A 1 95 ? -34.368 5.564 7.933 1.00 60.50 95 THR A N 1
ATOM 773 C CA . THR A 1 95 ? -35.614 6.331 7.894 1.00 60.50 95 THR A CA 1
ATOM 774 C C . THR A 1 95 ? -36.771 5.377 7.580 1.00 60.50 95 THR A C 1
ATOM 776 O O . THR A 1 95 ? -36.782 4.790 6.496 1.00 60.50 95 THR A O 1
ATOM 779 N N . PRO A 1 96 ? -37.749 5.182 8.487 1.00 60.44 96 PRO A N 1
ATOM 780 C CA . PRO A 1 96 ? -38.894 4.328 8.198 1.00 60.44 96 PRO A CA 1
ATOM 781 C C . PRO A 1 96 ? -39.670 4.906 7.011 1.00 60.44 96 PRO A C 1
ATOM 783 O O . PRO A 1 96 ? -39.987 6.099 6.982 1.00 60.44 96 PRO A O 1
ATOM 786 N N . LYS A 1 97 ? -39.966 4.065 6.013 1.00 58.41 97 LYS A N 1
ATOM 787 C CA . LYS A 1 97 ? -40.842 4.448 4.901 1.00 58.41 97 LYS A CA 1
ATOM 788 C C . LYS A 1 97 ? -42.215 4.771 5.488 1.00 58.41 97 LYS A C 1
ATOM 790 O O . LYS A 1 97 ? -42.862 3.882 6.034 1.00 58.41 97 LYS A O 1
ATOM 795 N N . LYS A 1 98 ? -42.644 6.033 5.398 1.00 58.12 98 LYS A N 1
ATOM 796 C CA . LYS A 1 98 ? -44.050 6.379 5.622 1.00 58.12 98 LYS A CA 1
ATOM 797 C C . LYS A 1 98 ? -44.858 5.690 4.518 1.00 58.12 98 LYS A C 1
ATOM 799 O O . LYS A 1 98 ? -44.626 5.981 3.345 1.00 58.12 98 LYS A O 1
ATOM 804 N N . LEU A 1 99 ? -45.678 4.720 4.923 1.00 50.09 99 LEU A N 1
ATOM 805 C CA . LEU A 1 99 ? -46.751 4.129 4.122 1.00 50.09 99 LEU A CA 1
ATOM 806 C C . LEU A 1 99 ? -47.839 5.174 3.874 1.00 50.09 99 LEU A C 1
ATOM 808 O O . LEU A 1 99 ? -48.085 5.975 4.806 1.00 50.09 99 LEU A O 1
#

pLDDT: mean 87.61, std 15.25, range [50.09, 98.69]

Radius of gyration: 17.55 Å; chains: 1; bounding box: 60×29×41 Å

Sequence (99 aa):
MVFEHKYLMELCLENNNPEAHYIEGINQYFFHSNPSKALEHLRHSAHGKYDKGTYLCGVLLLCNGNIKEGKNYLDTLDWKHTVSTSNSCWRKTQTPKKL

Organism: Brassica carinata (NCBI:txid52824)

InterPro domains:
  IPR040338 Putative F-box protein At1g67623-like [PTHR33784] (5-93)
  IPR057136 At2g35280-like, TPR domain [PF23310] (6-82)

Secondary structure (DSSP, 8-state):
-HHHHHHHHHHHHHTT-HHHHHHHHHIIIIIS--HHHHHHHHHHHHHTT-HHHHHHHHHHHHHTT-HHHHHHHHHTT-TTTS--HHHHHHHHHHS----

Foldseek 3Di:
DVVVVVVVLVVCVVVLPLVSLQVVLCCCVPPVVNNPSSLVSLVSNLVVVPLSSLQVNLVSCVVVVVPVVSVVSVVVSVCVVVCDVVVVVVVVVPDDPDD